Protein AF-A0A239BH00-F1 (afdb_monomer_lite)

Radius of gyration: 15.86 Å; chains: 1; bounding box: 48×44×29 Å

Foldseek 3Di:
DDAAEFDLFQDPPDHGLCRSCVVVVVVCVVVVWAWPPPVDPVQWDADPVRAIETATQDFAQLVVNVVHHDYDPQWDQDRRRKIARNVSRYIYGYDDPPPPPPPPPDDD

Structure (mmCIF, N/CA/C/O backbone):
data_AF-A0A239BH00-F1
#
_entry.id   AF-A0A239BH00-F1
#
loop_
_atom_site.group_PDB
_atom_site.id
_atom_site.type_symbol
_atom_site.label_atom_id
_atom_site.label_alt_id
_atom_site.label_comp_id
_atom_site.label_asym_id
_atom_site.label_entity_id
_atom_site.label_seq_id
_atom_site.pdbx_PDB_ins_code
_atom_site.Cartn_x
_atom_site.Cartn_y
_atom_site.Cartn_z
_atom_site.occupancy
_atom_site.B_iso_or_equiv
_atom_site.auth_seq_id
_atom_site.auth_comp_id
_atom_site.auth_asym_id
_atom_site.auth_atom_id
_atom_site.pdbx_PDB_model_num
ATOM 1 N N . MET A 1 1 ? -18.349 5.503 11.906 1.00 63.06 1 MET A N 1
ATOM 2 C CA . MET A 1 1 ? -17.280 6.207 11.166 1.00 63.06 1 MET A CA 1
ATOM 3 C C . MET A 1 1 ? -17.491 5.978 9.682 1.00 63.06 1 MET A C 1
ATOM 5 O O . MET A 1 1 ? -17.811 4.856 9.308 1.00 63.06 1 MET A O 1
ATOM 9 N N . TYR A 1 2 ? -17.374 7.025 8.866 1.00 83.06 2 TYR A N 1
ATOM 10 C CA . TYR A 1 2 ? -17.387 6.898 7.408 1.00 83.06 2 TYR A CA 1
ATOM 11 C C . TYR A 1 2 ? -15.975 6.536 6.945 1.00 83.06 2 TYR A C 1
ATOM 13 O O . TYR A 1 2 ? -15.029 7.223 7.320 1.00 83.06 2 TYR A O 1
ATOM 21 N N . LYS A 1 3 ? -15.843 5.451 6.178 1.00 91.06 3 LYS A N 1
ATOM 22 C CA . LYS A 1 3 ? -14.569 5.031 5.581 1.00 91.06 3 LYS A CA 1
ATOM 23 C C . LYS A 1 3 ? -14.415 5.634 4.192 1.00 91.06 3 LYS A C 1
ATOM 25 O O . LYS A 1 3 ? -15.406 5.756 3.467 1.00 91.06 3 LYS A O 1
ATOM 30 N N . ILE A 1 4 ? -13.183 5.952 3.813 1.00 91.25 4 ILE A N 1
ATOM 31 C CA . ILE A 1 4 ? -12.859 6.373 2.449 1.00 91.25 4 ILE A CA 1
ATOM 32 C C . ILE A 1 4 ? -12.953 5.144 1.544 1.00 91.25 4 ILE A C 1
ATOM 34 O O . ILE A 1 4 ? -12.283 4.142 1.781 1.00 91.25 4 ILE A O 1
ATOM 38 N N . GLN A 1 5 ? -13.809 5.205 0.527 1.00 92.81 5 GLN A N 1
ATOM 39 C CA . GLN A 1 5 ? -13.963 4.121 -0.442 1.00 92.81 5 GLN A CA 1
ATOM 40 C C . GLN A 1 5 ? -12.791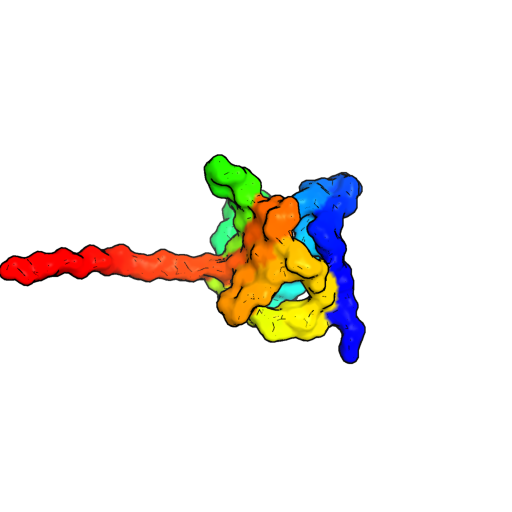 4.142 -1.421 1.00 92.81 5 GLN A C 1
ATOM 42 O O . GLN A 1 5 ? -12.560 5.158 -2.078 1.00 92.81 5 GLN A O 1
ATOM 47 N N . LEU A 1 6 ? -12.070 3.027 -1.529 1.00 92.06 6 LEU A N 1
ATOM 48 C CA . LEU A 1 6 ? -11.049 2.847 -2.556 1.00 92.06 6 LEU A CA 1
ATOM 49 C C . LEU A 1 6 ? -11.675 2.242 -3.809 1.00 92.06 6 LEU A C 1
ATOM 51 O O . LEU A 1 6 ? -12.455 1.291 -3.745 1.00 92.06 6 LEU A O 1
ATOM 55 N N . ALA A 1 7 ? -11.313 2.792 -4.964 1.00 89.44 7 ALA A N 1
ATOM 56 C CA . ALA A 1 7 ? -11.647 2.180 -6.239 1.00 89.44 7 ALA A CA 1
ATOM 57 C C . ALA A 1 7 ? -10.811 0.908 -6.446 1.00 89.44 7 ALA A C 1
ATOM 59 O O . ALA A 1 7 ? -9.695 0.803 -5.945 1.00 89.44 7 ALA A O 1
ATOM 60 N N . ALA A 1 8 ? -11.337 -0.046 -7.214 1.00 86.19 8 ALA A N 1
ATOM 61 C CA . ALA A 1 8 ? -10.589 -1.248 -7.585 1.00 86.19 8 ALA A CA 1
ATOM 62 C C . ALA A 1 8 ? -9.489 -0.972 -8.621 1.00 86.19 8 ALA A C 1
ATOM 64 O O . ALA A 1 8 ? -8.579 -1.779 -8.756 1.00 86.19 8 ALA A O 1
ATOM 65 N N . GLN A 1 9 ? -9.589 0.130 -9.372 1.00 86.38 9 GLN A N 1
ATOM 66 C CA . GLN A 1 9 ? -8.621 0.544 -10.387 1.00 86.38 9 GLN A CA 1
ATOM 67 C C . GLN A 1 9 ? -8.586 2.066 -10.507 1.00 86.38 9 GLN A C 1
ATOM 69 O O . GLN A 1 9 ? -9.535 2.765 -10.139 1.00 86.38 9 GLN A O 1
ATOM 74 N N . GLY A 1 10 ? -7.484 2.560 -11.054 1.00 77.31 10 GLY A N 1
ATOM 75 C CA . GLY A 1 10 ? -7.262 3.956 -11.364 1.00 77.31 10 GLY A CA 1
ATOM 76 C C . GLY A 1 10 ? -8.154 4.523 -12.465 1.00 77.31 10 GLY A C 1
ATOM 77 O O . GLY A 1 10 ? -8.610 3.812 -13.361 1.00 77.31 10 GLY A O 1
ATOM 78 N N . ALA A 1 11 ? -8.357 5.840 -12.428 1.00 72.19 11 ALA A N 1
ATOM 79 C CA . ALA A 1 11 ? -9.014 6.572 -13.505 1.00 72.19 11 ALA A CA 1
ATOM 80 C C . ALA A 1 11 ? -8.037 6.854 -14.671 1.00 72.19 11 ALA A C 1
ATOM 82 O O . ALA A 1 11 ? -6.826 6.957 -14.451 1.00 72.19 11 ALA A O 1
ATOM 83 N N . PRO A 1 12 ? -8.535 7.031 -15.910 1.00 61.75 12 PRO A N 1
ATOM 84 C CA . PRO A 1 12 ? -7.707 7.440 -17.044 1.00 61.75 12 PRO A CA 1
ATOM 85 C C . PRO A 1 12 ? -6.978 8.767 -16.765 1.00 61.75 12 PRO A C 1
ATOM 87 O O . PRO A 1 12 ? -7.599 9.716 -16.290 1.00 61.75 12 PRO A O 1
ATOM 90 N N . GLY A 1 13 ? -5.683 8.851 -17.091 1.00 62.75 13 GLY A N 1
ATOM 91 C CA . GLY A 1 13 ? -4.860 10.065 -16.920 1.00 62.75 13 GLY A CA 1
ATOM 92 C C . GLY A 1 13 ? -3.721 9.941 -15.899 1.00 62.75 13 GLY A C 1
ATOM 93 O O . GLY A 1 13 ? -2.816 10.769 -15.896 1.00 62.75 13 GLY A O 1
ATOM 94 N N . HIS A 1 14 ? -3.719 8.875 -15.099 1.00 66.12 14 HIS A N 1
ATOM 95 C CA . HIS A 1 14 ? -2.589 8.412 -14.287 1.00 66.12 14 HIS A CA 1
ATOM 96 C C . HIS A 1 14 ? -2.310 6.937 -14.605 1.00 66.12 14 HIS A C 1
ATOM 98 O O . HIS A 1 14 ? -3.069 6.337 -15.369 1.00 66.12 14 HIS A O 1
ATOM 104 N N . ASP A 1 15 ? -1.257 6.334 -14.034 1.00 80.50 15 ASP A N 1
ATOM 105 C CA . ASP A 1 15 ? -1.088 4.880 -14.142 1.00 80.50 15 ASP A CA 1
ATOM 106 C C . ASP A 1 15 ? -2.339 4.195 -13.546 1.00 80.50 15 ASP A C 1
ATOM 108 O O . ASP A 1 15 ? -2.632 4.356 -12.348 1.00 80.50 15 ASP A O 1
ATOM 112 N N . PRO A 1 16 ? -3.129 3.479 -14.368 1.00 81.94 16 PRO A N 1
ATOM 113 C CA . PRO A 1 16 ? -4.390 2.896 -13.932 1.00 81.94 16 PRO A CA 1
ATOM 114 C C . PRO A 1 16 ? -4.184 1.767 -12.917 1.00 81.94 16 PRO A C 1
ATOM 116 O O . PRO A 1 16 ? -5.128 1.414 -12.214 1.00 81.94 16 PRO A O 1
ATOM 119 N N . ARG A 1 17 ? -2.968 1.214 -12.812 1.00 85.69 17 ARG A N 1
ATOM 120 C CA . ARG A 1 17 ? -2.643 0.143 -11.869 1.00 85.69 17 ARG A CA 1
ATOM 121 C C . ARG A 1 17 ? -2.383 0.649 -10.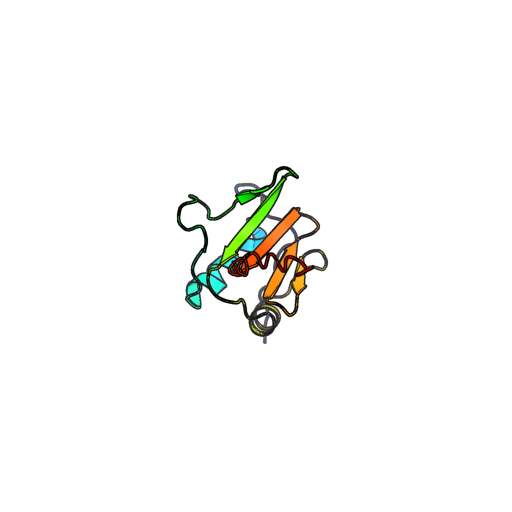456 1.00 85.69 17 ARG A C 1
ATOM 123 O O . ARG A 1 17 ? -2.533 -0.127 -9.525 1.00 85.69 17 ARG A O 1
ATOM 130 N N . THR A 1 18 ? -1.968 1.905 -10.280 1.00 89.62 18 THR A N 1
ATOM 131 C CA . THR A 1 18 ? -1.498 2.409 -8.973 1.00 89.62 18 THR A CA 1
ATOM 132 C C . THR A 1 18 ? -2.253 3.632 -8.467 1.00 89.62 18 THR A C 1
ATOM 134 O O . THR A 1 18 ? -2.229 3.919 -7.270 1.00 89.62 18 THR A O 1
ATOM 137 N N . SER A 1 19 ? -2.944 4.374 -9.335 1.00 89.62 19 SER A N 1
ATOM 138 C CA . SER A 1 19 ? -3.565 5.647 -8.941 1.00 89.62 19 SER A CA 1
ATOM 139 C C . SER A 1 19 ? -4.684 5.512 -7.907 1.00 89.62 19 SER A C 1
ATOM 141 O O . SER A 1 19 ? -4.819 6.396 -7.063 1.00 89.62 19 SER A O 1
ATOM 143 N N . HIS A 1 20 ? -5.428 4.403 -7.878 1.00 92.00 20 HIS A N 1
ATOM 144 C CA . HIS A 1 20 ? -6.426 4.156 -6.829 1.00 92.00 20 HIS A CA 1
ATOM 145 C C . HIS A 1 20 ? -5.811 3.840 -5.462 1.00 92.00 20 HIS A C 1
ATOM 147 O O . HIS A 1 20 ? -6.497 3.998 -4.459 1.00 92.00 20 HIS A O 1
ATOM 153 N N . LEU A 1 21 ? -4.533 3.450 -5.397 1.00 93.50 21 LEU A N 1
ATOM 154 C CA . LEU A 1 21 ? -3.795 3.227 -4.147 1.00 93.50 21 LEU A CA 1
ATOM 155 C C . LEU A 1 21 ? -3.131 4.504 -3.611 1.00 93.50 21 LEU A C 1
ATOM 157 O O . LEU A 1 21 ? -2.677 4.528 -2.466 1.00 93.50 21 LEU A O 1
ATOM 161 N N . ARG A 1 22 ? -3.102 5.587 -4.400 1.00 91.44 22 ARG A N 1
ATOM 162 C CA . ARG A 1 22 ? -2.496 6.865 -4.003 1.00 91.44 22 ARG A CA 1
ATOM 163 C C . ARG A 1 22 ? -3.033 7.409 -2.667 1.00 91.44 22 ARG A C 1
ATOM 165 O O . ARG A 1 22 ? -2.195 7.790 -1.854 1.00 91.44 22 ARG A O 1
ATOM 172 N N . PRO A 1 23 ? -4.350 7.366 -2.365 1.00 94.06 23 PRO A N 1
ATOM 173 C CA . PRO A 1 23 ? -4.863 7.836 -1.076 1.00 94.06 23 PRO A CA 1
ATOM 174 C C . PRO A 1 23 ? -4.284 7.078 0.125 1.00 94.06 23 PRO A C 1
ATOM 176 O O . PRO A 1 23 ? -4.068 7.668 1.180 1.00 94.06 23 PRO A O 1
ATOM 179 N N . VAL A 1 24 ? -4.003 5.779 -0.027 1.00 94.62 24 VAL A N 1
ATOM 180 C CA . VAL A 1 24 ? -3.387 4.964 1.032 1.00 94.62 24 VAL A CA 1
ATOM 181 C C . VAL A 1 24 ? -1.935 5.376 1.248 1.00 94.62 24 VAL A C 1
ATOM 183 O O . VAL A 1 24 ? -1.507 5.557 2.386 1.00 94.62 24 VAL A O 1
ATOM 186 N N . ILE A 1 25 ? -1.187 5.567 0.159 1.00 93.12 25 ILE A N 1
ATOM 187 C CA . ILE A 1 25 ? 0.211 6.006 0.215 1.00 93.12 25 ILE A CA 1
ATOM 188 C C . ILE A 1 25 ? 0.303 7.384 0.875 1.00 93.12 25 ILE A C 1
ATOM 190 O O . ILE A 1 25 ? 1.075 7.566 1.811 1.00 93.12 25 ILE A O 1
ATOM 194 N N . GLU A 1 26 ? -0.517 8.339 0.438 1.00 93.62 26 GLU A N 1
ATOM 195 C CA . GLU A 1 26 ? -0.569 9.688 1.007 1.00 93.62 26 GLU A CA 1
ATOM 196 C C . GLU A 1 26 ? -0.947 9.674 2.489 1.00 93.62 26 GLU A C 1
ATOM 198 O O . GLU A 1 26 ? -0.319 10.368 3.288 1.00 93.62 26 GLU A O 1
ATOM 203 N N . TYR A 1 27 ? -1.918 8.844 2.880 1.00 95.25 27 TYR A N 1
ATOM 204 C CA . TYR A 1 27 ? -2.283 8.668 4.282 1.00 95.25 27 TYR A CA 1
ATOM 205 C C . TYR A 1 27 ? -1.092 8.207 5.127 1.00 95.25 27 TYR A C 1
ATOM 207 O O . TYR A 1 27 ? -0.794 8.818 6.153 1.00 95.25 27 TYR A O 1
ATOM 215 N N . LEU A 1 28 ? -0.371 7.177 4.679 1.00 94.19 28 LEU A N 1
ATOM 216 C CA . LEU A 1 28 ? 0.793 6.651 5.393 1.00 94.19 28 LEU A CA 1
ATOM 217 C C . LEU A 1 28 ? 1.931 7.677 5.473 1.00 94.19 28 LEU A C 1
ATOM 219 O O . LEU A 1 28 ? 2.544 7.810 6.536 1.00 94.19 28 LEU A O 1
ATOM 223 N N . LEU A 1 29 ? 2.167 8.447 4.405 1.00 92.88 29 LEU A N 1
ATOM 224 C CA . LEU A 1 29 ? 3.133 9.551 4.397 1.00 92.88 29 LEU A CA 1
ATOM 225 C C . LEU A 1 29 ? 2.768 10.635 5.422 1.00 92.88 29 LEU A C 1
ATOM 227 O O . LEU A 1 29 ? 3.631 11.102 6.162 1.00 92.88 29 LEU A O 1
ATOM 231 N N . VAL A 1 30 ? 1.486 11.005 5.519 1.00 94.56 30 VAL A N 1
ATOM 232 C CA . VAL A 1 30 ? 0.993 11.976 6.515 1.00 94.56 30 VAL A CA 1
ATOM 233 C C . VAL A 1 30 ? 1.132 11.447 7.946 1.00 94.56 30 VAL A C 1
ATOM 235 O O . VAL A 1 30 ? 1.409 12.228 8.854 1.00 94.56 30 VAL A O 1
ATOM 238 N N . GLN A 1 31 ? 1.002 10.133 8.161 1.00 92.31 31 GLN A N 1
ATOM 239 C CA . GLN A 1 31 ? 1.288 9.492 9.455 1.00 92.31 31 GLN A CA 1
ATOM 240 C C . GLN A 1 31 ? 2.793 9.444 9.793 1.00 92.31 31 GLN A C 1
ATOM 242 O O . GLN A 1 31 ? 3.160 9.030 10.890 1.00 92.31 31 GLN A O 1
ATOM 247 N N . GLY A 1 32 ? 3.667 9.882 8.883 1.00 91.31 32 GLY A N 1
ATOM 248 C CA . GLY A 1 32 ? 5.113 9.942 9.090 1.00 91.31 32 GLY A CA 1
ATOM 249 C C . GLY A 1 32 ? 5.885 8.723 8.586 1.00 91.31 32 GLY A C 1
ATOM 250 O O . GLY A 1 32 ? 7.101 8.680 8.786 1.00 91.31 32 GLY A O 1
ATOM 251 N N . ASN A 1 33 ? 5.221 7.772 7.916 1.00 91.50 33 ASN A N 1
ATOM 252 C CA . ASN A 1 33 ? 5.917 6.695 7.212 1.00 91.50 33 ASN A CA 1
ATOM 253 C C . ASN A 1 33 ? 6.717 7.280 6.045 1.00 91.50 33 ASN A C 1
ATOM 255 O O . ASN A 1 33 ? 6.3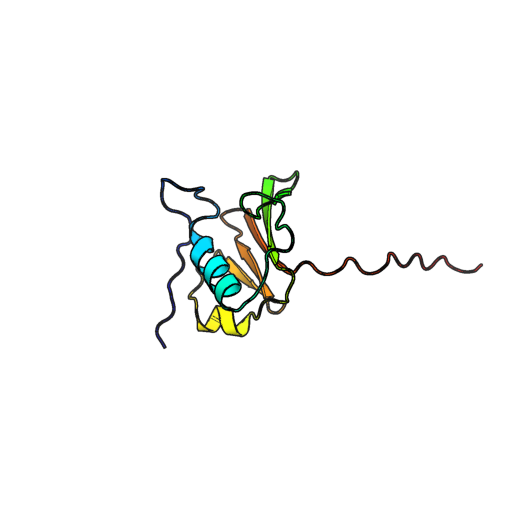16 8.263 5.418 1.00 91.50 33 ASN A O 1
ATOM 259 N N . ARG A 1 34 ? 7.846 6.659 5.725 1.00 90.81 34 ARG A N 1
ATOM 260 C CA . ARG A 1 34 ? 8.783 7.117 4.701 1.00 90.81 34 ARG A CA 1
ATOM 261 C C . ARG A 1 34 ? 8.920 6.067 3.611 1.00 90.81 34 ARG A C 1
ATOM 263 O O . ARG A 1 34 ? 9.013 4.886 3.937 1.00 90.81 34 ARG A O 1
ATOM 270 N N . PRO A 1 35 ? 9.003 6.456 2.330 1.00 90.62 35 PRO A N 1
ATOM 271 C CA . PRO A 1 35 ? 9.331 5.508 1.274 1.00 90.62 35 PRO A CA 1
ATOM 272 C C . PRO A 1 35 ? 10.704 4.885 1.555 1.00 90.62 35 PRO A C 1
ATOM 274 O O . PRO A 1 35 ? 11.676 5.610 1.772 1.00 90.62 35 PRO A O 1
ATOM 277 N N . ALA A 1 36 ? 10.798 3.557 1.535 1.00 87.38 36 ALA A N 1
ATOM 278 C CA . ALA A 1 36 ? 12.073 2.853 1.663 1.00 87.38 36 ALA A CA 1
ATOM 279 C C . ALA A 1 36 ? 12.982 3.146 0.460 1.00 87.38 36 ALA A C 1
ATOM 281 O O . ALA A 1 36 ? 14.188 3.324 0.604 1.00 87.38 36 ALA A O 1
ATOM 282 N N . GLN A 1 37 ? 12.383 3.275 -0.727 1.00 80.12 37 GLN A N 1
ATOM 283 C CA . GLN A 1 37 ? 13.076 3.524 -1.992 1.00 80.12 37 GLN A CA 1
ATOM 284 C C . GLN A 1 37 ? 12.930 4.982 -2.435 1.00 80.12 37 GLN A C 1
ATOM 286 O O . GLN A 1 37 ? 12.501 5.272 -3.548 1.00 80.12 37 GLN A O 1
ATOM 291 N N . TRP A 1 38 ? 13.297 5.920 -1.561 1.00 69.50 38 TRP A N 1
ATOM 292 C CA . TRP A 1 38 ? 13.205 7.366 -1.818 1.00 69.50 38 TRP A CA 1
ATOM 293 C C . TRP A 1 38 ? 14.003 7.851 -3.047 1.00 69.50 38 TRP A C 1
ATOM 295 O O . TRP A 1 38 ? 13.829 8.989 -3.473 1.00 69.50 38 TRP A O 1
ATOM 305 N N . TRP A 1 39 ? 14.883 7.012 -3.609 1.00 65.81 39 TRP A N 1
ATOM 306 C CA . TRP A 1 39 ? 15.653 7.290 -4.827 1.00 65.81 39 TRP A CA 1
ATOM 307 C C . TRP A 1 39 ? 14.915 6.948 -6.135 1.00 65.81 39 TRP A C 1
ATOM 309 O O . TRP A 1 39 ? 15.413 7.296 -7.204 1.00 65.81 39 TRP A O 1
ATOM 319 N N . HIS A 1 40 ? 13.760 6.273 -6.081 1.00 70.62 40 HIS A N 1
ATOM 320 C CA . HIS A 1 40 ? 12.867 6.108 -7.233 1.00 70.62 40 HIS A CA 1
ATOM 321 C C . HIS A 1 40 ? 11.915 7.306 -7.331 1.00 70.62 40 HIS A C 1
ATOM 323 O O . HIS A 1 40 ? 11.297 7.678 -6.337 1.00 70.62 40 HIS A O 1
ATOM 329 N N . GLU A 1 41 ? 11.779 7.890 -8.528 1.00 69.00 41 GLU A N 1
ATOM 330 C CA . GLU A 1 41 ? 11.024 9.137 -8.768 1.00 69.00 41 GLU A CA 1
ATOM 331 C C . GLU A 1 41 ? 9.563 9.063 -8.294 1.00 69.00 41 GLU A C 1
ATOM 333 O O . GLU A 1 41 ? 9.017 10.044 -7.793 1.00 69.00 41 GLU A O 1
ATOM 338 N N . ASP A 1 42 ? 8.944 7.888 -8.388 1.00 75.56 42 ASP A N 1
ATOM 339 C CA . ASP A 1 42 ? 7.565 7.630 -7.975 1.00 75.56 42 ASP A CA 1
ATOM 340 C C . ASP A 1 42 ? 7.440 6.645 -6.797 1.00 75.56 42 ASP A C 1
ATOM 342 O O . ASP A 1 42 ? 6.322 6.346 -6.366 1.00 75.56 42 ASP A O 1
ATOM 346 N N . GLY A 1 43 ? 8.574 6.167 -6.267 1.00 81.38 43 GLY A N 1
ATOM 347 C CA . GLY A 1 43 ? 8.666 5.169 -5.197 1.00 81.38 43 GLY A CA 1
ATOM 348 C C . GLY A 1 43 ? 8.271 3.742 -5.600 1.00 81.38 43 GLY A C 1
ATOM 349 O O . GLY A 1 43 ? 8.261 2.862 -4.737 1.00 81.38 43 GLY A O 1
ATOM 350 N N . TRP A 1 44 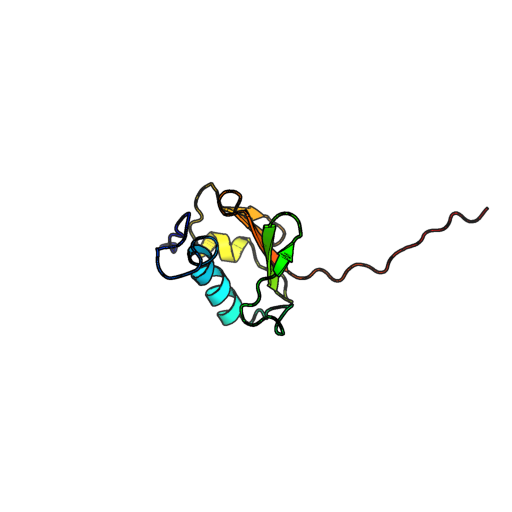? 7.956 3.500 -6.878 1.00 88.50 44 TRP A N 1
ATOM 351 C CA . TRP A 1 44 ? 7.571 2.186 -7.387 1.00 88.50 44 TRP A CA 1
ATOM 352 C C . TRP A 1 44 ? 8.758 1.437 -7.990 1.00 88.50 44 TRP A C 1
ATOM 354 O O . TRP A 1 44 ? 9.599 1.987 -8.706 1.00 88.50 44 TRP A O 1
ATOM 364 N N . ARG A 1 45 ? 8.768 0.123 -7.777 1.00 89.00 45 ARG A N 1
ATOM 365 C CA . ARG A 1 45 ? 9.664 -0.818 -8.451 1.00 89.00 45 ARG A CA 1
ATOM 366 C C . ARG A 1 45 ? 8.844 -1.876 -9.175 1.00 89.00 45 ARG A C 1
ATOM 368 O O . ARG A 1 45 ? 7.937 -2.446 -8.586 1.00 89.00 45 ARG A O 1
ATOM 375 N N . SER A 1 46 ? 9.215 -2.198 -10.411 1.00 89.00 46 SER A N 1
ATOM 376 C CA . SER A 1 46 ? 8.715 -3.399 -11.092 1.00 89.00 46 SER A CA 1
ATOM 377 C C . SER A 1 46 ? 9.645 -4.580 -10.834 1.00 89.00 46 SER A C 1
ATOM 379 O O . SE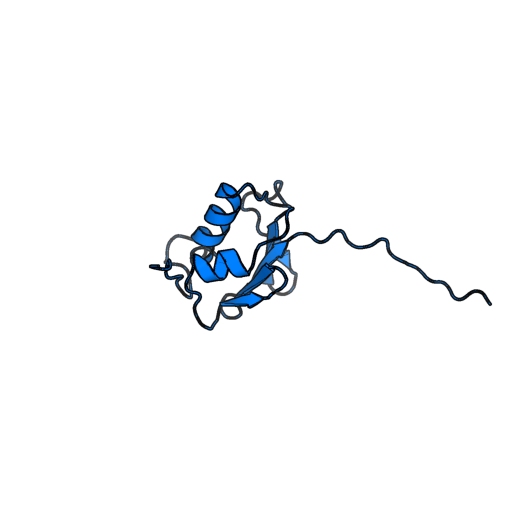R A 1 46 ? 10.870 -4.437 -10.914 1.00 89.00 46 SER A O 1
ATOM 381 N N . ASP A 1 47 ? 9.086 -5.759 -10.582 1.00 87.12 47 ASP A N 1
ATOM 382 C CA . ASP A 1 47 ? 9.831 -7.014 -10.673 1.00 87.12 47 ASP A CA 1
ATOM 383 C C . ASP A 1 47 ? 9.885 -7.541 -12.128 1.00 87.12 47 ASP A C 1
ATOM 385 O O . ASP A 1 47 ? 9.203 -7.004 -13.011 1.00 87.12 47 ASP A O 1
ATOM 389 N N . PRO A 1 48 ? 10.694 -8.582 -12.418 1.00 89.06 48 PRO A N 1
ATOM 390 C CA . PRO A 1 48 ? 10.729 -9.214 -13.741 1.00 89.06 48 PRO A CA 1
ATOM 391 C C . PRO A 1 48 ? 9.403 -9.860 -14.174 1.00 89.06 48 PRO A C 1
ATOM 393 O O . PRO A 1 48 ? 9.213 -10.122 -15.360 1.00 89.06 48 PRO A O 1
ATOM 396 N N . GLY A 1 49 ? 8.494 -10.134 -13.236 1.00 89.69 49 GLY A N 1
ATOM 397 C CA . GLY A 1 49 ? 7.144 -10.609 -13.522 1.00 89.69 49 GLY A CA 1
ATOM 398 C C . GLY A 1 49 ? 6.193 -9.489 -13.953 1.00 89.69 49 GLY A C 1
ATOM 399 O O . GLY A 1 49 ? 5.111 -9.781 -14.469 1.00 89.69 49 GLY A O 1
ATOM 400 N N . GLY A 1 50 ? 6.563 -8.222 -13.767 1.00 87.81 50 GLY A N 1
ATOM 401 C CA . GLY A 1 50 ? 5.722 -7.053 -14.013 1.00 87.81 50 GLY A CA 1
ATOM 402 C C . GLY A 1 50 ? 4.789 -6.697 -12.849 1.00 87.81 50 GLY A C 1
ATOM 403 O O . GLY A 1 50 ? 3.840 -5.937 -13.063 1.00 87.81 50 GLY A O 1
ATOM 404 N N . GLU A 1 51 ? 5.000 -7.260 -11.656 1.00 91.88 51 GLU A N 1
ATOM 405 C CA . GLU A 1 51 ? 4.353 -6.829 -10.409 1.00 91.88 51 GLU A CA 1
ATOM 406 C C . GLU A 1 51 ? 5.010 -5.527 -9.928 1.00 91.88 51 GLU A C 1
ATOM 408 O O . GLU A 1 51 ? 6.214 -5.326 -10.106 1.00 91.88 51 GLU A O 1
ATOM 413 N N . LEU A 1 52 ? 4.197 -4.596 -9.425 1.00 92.50 52 LEU A N 1
ATOM 414 C CA . LEU A 1 52 ? 4.662 -3.298 -8.937 1.00 92.50 52 LEU A CA 1
ATOM 415 C C . LEU A 1 52 ? 4.688 -3.296 -7.412 1.00 92.50 52 LEU A C 1
ATOM 417 O O . LEU A 1 52 ? 3.718 -3.689 -6.774 1.00 92.50 52 LEU A O 1
ATOM 421 N N . HIS A 1 53 ? 5.771 -2.785 -6.847 1.00 92.56 53 HIS A N 1
ATOM 422 C CA . HIS A 1 53 ? 6.035 -2.796 -5.416 1.00 92.56 53 HIS A CA 1
ATOM 423 C C . HIS A 1 53 ? 6.265 -1.375 -4.918 1.00 92.56 53 HIS A C 1
ATOM 425 O O . HIS A 1 53 ? 7.084 -0.651 -5.494 1.00 92.56 53 HIS A O 1
ATOM 431 N N . TYR A 1 54 ? 5.598 -1.003 -3.828 1.00 93.50 54 TYR A N 1
ATOM 432 C CA . TYR A 1 54 ? 5.902 0.203 -3.062 1.00 93.50 54 TYR A CA 1
ATOM 433 C C . TYR A 1 54 ? 6.269 -0.187 -1.636 1.00 93.50 54 TYR A C 1
ATOM 435 O O . TYR A 1 54 ? 5.484 -0.814 -0.928 1.00 93.50 54 TYR A O 1
ATOM 443 N N . ALA A 1 55 ? 7.460 0.199 -1.196 1.00 93.06 55 ALA A N 1
ATOM 444 C CA . ALA A 1 55 ? 7.945 -0.145 0.133 1.00 93.06 55 ALA A CA 1
ATOM 445 C C . ALA A 1 55 ? 8.032 1.095 1.029 1.00 93.06 55 ALA A C 1
ATOM 447 O O . ALA A 1 55 ? 8.567 2.128 0.621 1.00 93.06 55 ALA A O 1
ATOM 448 N N . PHE A 1 56 ? 7.549 0.978 2.263 1.00 93.00 56 PHE A N 1
ATOM 449 C CA . PHE A 1 56 ? 7.784 1.924 3.355 1.00 93.00 56 PHE A CA 1
ATOM 450 C C . PHE A 1 56 ? 8.932 1.450 4.249 1.00 93.00 56 PHE A C 1
ATOM 452 O O . PHE A 1 56 ? 9.200 0.260 4.331 1.00 93.00 56 PHE A O 1
ATOM 459 N N . THR A 1 57 ? 9.631 2.359 4.920 1.00 90.62 57 THR A N 1
ATOM 460 C CA . THR A 1 57 ? 10.679 1.984 5.886 1.00 90.62 57 THR A CA 1
ATOM 461 C C . THR A 1 57 ? 10.054 1.439 7.170 1.00 90.62 57 THR A C 1
ATOM 463 O O . THR A 1 57 ? 10.542 0.481 7.764 1.00 90.62 57 THR A O 1
ATOM 466 N N . GLU A 1 58 ? 8.967 2.064 7.612 1.00 91.00 58 GLU A N 1
ATOM 467 C CA . GLU A 1 58 ? 8.287 1.759 8.862 1.00 91.00 58 GLU A CA 1
ATOM 468 C C . GLU A 1 58 ? 7.185 0.698 8.679 1.00 91.00 58 GLU A C 1
ATOM 470 O O . GLU A 1 58 ? 6.595 0.592 7.599 1.00 91.00 58 GLU A O 1
ATOM 475 N N . PRO A 1 59 ? 6.874 -0.091 9.727 1.00 92.00 59 PRO A N 1
ATOM 476 C CA . PRO A 1 59 ? 5.752 -1.020 9.705 1.00 92.00 59 PRO A CA 1
ATOM 477 C C . PRO A 1 59 ? 4.418 -0.312 9.462 1.00 92.00 59 PRO A C 1
ATOM 479 O O . PRO A 1 59 ? 4.131 0.731 10.047 1.00 92.00 59 PRO A O 1
ATOM 482 N N . ILE A 1 60 ? 3.571 -0.940 8.653 1.00 94.00 60 ILE A N 1
ATOM 483 C CA . ILE A 1 60 ? 2.237 -0.444 8.323 1.00 94.00 60 ILE A CA 1
ATOM 484 C C . ILE A 1 60 ? 1.225 -1.034 9.311 1.00 94.00 60 ILE A C 1
ATOM 486 O O . ILE A 1 60 ? 1.148 -2.252 9.472 1.00 94.00 60 ILE A O 1
ATOM 490 N N . ASP A 1 61 ? 0.413 -0.188 9.944 1.00 94.38 61 ASP A N 1
ATOM 491 C CA . ASP A 1 61 ? -0.672 -0.642 10.817 1.00 94.38 61 ASP A CA 1
ATOM 492 C C . ASP A 1 61 ? -1.902 -1.058 9.988 1.00 94.38 61 ASP A C 1
ATOM 494 O O . ASP A 1 61 ? -2.682 -0.235 9.495 1.00 94.38 61 ASP A O 1
ATOM 498 N N . ALA A 1 62 ? -2.087 -2.371 9.845 1.00 94.88 62 ALA A N 1
ATOM 499 C CA . ALA A 1 62 ? -3.210 -2.956 9.121 1.00 94.88 62 ALA A CA 1
ATOM 500 C C . ALA A 1 62 ? -4.576 -2.604 9.734 1.00 94.88 62 ALA A C 1
ATOM 502 O O . ALA A 1 62 ? -5.556 -2.436 9.002 1.00 94.88 62 ALA A O 1
ATOM 503 N N . ALA A 1 63 ? -4.668 -2.511 11.064 1.00 94.69 63 ALA A N 1
ATOM 504 C CA . ALA A 1 63 ? -5.917 -2.180 11.738 1.00 94.69 63 ALA A CA 1
ATOM 505 C C . ALA A 1 63 ? -6.298 -0.728 11.444 1.00 94.69 63 ALA A C 1
ATOM 507 O O . ALA A 1 63 ? -7.426 -0.470 11.021 1.00 94.69 63 ALA A O 1
ATOM 508 N N . GLN A 1 64 ? -5.331 0.188 11.541 1.00 94.19 64 GLN A N 1
ATOM 509 C CA . GLN A 1 64 ? -5.525 1.597 11.208 1.00 94.19 64 GLN A CA 1
ATOM 510 C C . GLN A 1 64 ? -5.999 1.777 9.757 1.00 94.19 64 GLN A C 1
ATOM 512 O O . GLN A 1 64 ? -6.962 2.503 9.494 1.00 94.19 64 GLN A O 1
ATOM 517 N N . LEU A 1 65 ? -5.382 1.069 8.806 1.00 94.94 65 LEU A N 1
ATOM 518 C CA . LEU A 1 65 ? -5.804 1.112 7.405 1.00 94.94 65 LEU A CA 1
ATOM 519 C C . LEU A 1 65 ? -7.237 0.613 7.215 1.00 94.94 65 LEU A C 1
ATOM 521 O O . LEU A 1 65 ? -8.029 1.265 6.534 1.00 94.94 65 LEU A O 1
ATOM 525 N N . ARG A 1 66 ? -7.594 -0.520 7.829 1.00 95.31 66 ARG A N 1
ATOM 526 C CA . ARG A 1 66 ? -8.948 -1.087 7.747 1.00 95.31 66 ARG A CA 1
ATOM 527 C C . ARG A 1 66 ? -9.987 -0.209 8.439 1.00 95.31 66 ARG A C 1
ATOM 529 O O . ARG A 1 66 ? -11.158 -0.273 8.069 1.00 95.31 66 ARG A O 1
ATOM 536 N N . GLU A 1 67 ? -9.610 0.593 9.428 1.00 95.31 67 GLU A N 1
ATOM 537 C CA . GLU A 1 67 ? -10.498 1.578 10.051 1.00 95.31 67 GLU A CA 1
ATOM 538 C C . GLU A 1 67 ? -10.731 2.799 9.158 1.00 95.31 67 GLU A C 1
ATOM 540 O O . GLU A 1 67 ? -11.857 3.299 9.102 1.00 95.31 67 GLU A O 1
ATOM 545 N N . HIS A 1 68 ? -9.701 3.252 8.437 1.00 95.12 68 HIS A N 1
ATOM 546 C CA . HIS A 1 68 ? -9.753 4.473 7.632 1.00 95.12 68 HIS A CA 1
ATOM 547 C C . HIS A 1 68 ? -10.318 4.255 6.217 1.00 95.12 68 HIS A C 1
ATOM 549 O O . HIS A 1 68 ? -11.061 5.096 5.700 1.00 95.12 68 HIS A O 1
ATOM 555 N N . PHE A 1 69 ? -10.023 3.104 5.608 1.00 96.19 69 PHE A N 1
ATOM 556 C CA . PHE A 1 69 ? -10.369 2.785 4.225 1.00 96.19 69 PHE A CA 1
ATOM 557 C C . PHE A 1 69 ? -11.322 1.593 4.115 1.00 96.19 69 PHE A C 1
ATOM 559 O O . PHE A 1 69 ? -11.259 0.621 4.870 1.00 96.19 69 PHE A O 1
ATOM 566 N N . ALA A 1 70 ? -12.212 1.664 3.132 1.00 95.50 70 ALA A N 1
ATOM 567 C CA . ALA A 1 70 ? -12.978 0.531 2.644 1.00 95.50 70 ALA A CA 1
ATOM 568 C C . ALA A 1 70 ? -12.297 0.006 1.377 1.00 95.50 70 ALA A C 1
ATOM 570 O O . ALA A 1 70 ? -12.296 0.676 0.342 1.00 95.50 70 ALA A O 1
ATOM 571 N N . PHE A 1 71 ? -11.688 -1.172 1.495 1.00 94.38 71 PHE A N 1
ATOM 572 C CA . PHE A 1 71 ? -10.978 -1.833 0.406 1.00 94.38 71 PHE A CA 1
ATOM 573 C C . PHE A 1 71 ? -11.948 -2.674 -0.438 1.00 94.38 71 PHE A C 1
ATOM 575 O O . PHE A 1 71 ? -12.811 -3.343 0.136 1.00 94.38 71 PHE A O 1
ATOM 582 N N . PRO A 1 72 ? -11.821 -2.661 -1.775 1.00 93.88 72 PRO A N 1
ATOM 583 C CA . PRO A 1 72 ? -12.516 -3.603 -2.645 1.00 93.88 72 PRO A CA 1
ATOM 584 C C . PRO A 1 72 ? -11.949 -5.018 -2.474 1.00 93.88 72 PRO A C 1
ATOM 586 O O . PRO A 1 72 ? -10.793 -5.181 -2.091 1.00 93.88 72 PRO A O 1
ATOM 589 N N . ASP A 1 73 ? -12.726 -6.039 -2.842 1.00 93.62 73 ASP A N 1
ATOM 590 C CA . ASP A 1 73 ? -12.359 -7.456 -2.656 1.00 93.62 73 ASP A CA 1
ATOM 591 C C . ASP A 1 73 ? -11.034 -7.862 -3.330 1.00 93.62 73 ASP A C 1
ATOM 593 O O . ASP A 1 73 ? -10.386 -8.822 -2.912 1.00 93.62 73 ASP A O 1
ATOM 597 N N . SER A 1 74 ? -10.612 -7.135 -4.371 1.00 94.44 74 SER A N 1
ATOM 598 C CA . SER A 1 74 ? -9.341 -7.368 -5.066 1.00 94.44 74 SER A CA 1
ATOM 599 C C . SER A 1 74 ? -8.111 -6.919 -4.275 1.00 94.44 74 SER A C 1
ATOM 601 O O . SER A 1 74 ? -7.005 -7.367 -4.598 1.00 94.44 74 SER A O 1
ATOM 603 N N . ILE A 1 75 ? -8.300 -6.049 -3.273 1.00 96.19 75 ILE A N 1
ATOM 604 C CA . ILE A 1 75 ? -7.247 -5.458 -2.449 1.00 96.19 75 ILE A CA 1
ATOM 605 C C . ILE A 1 75 ? -7.337 -6.024 -1.036 1.00 96.19 75 ILE A C 1
ATOM 607 O O . ILE A 1 75 ? -8.237 -5.710 -0.259 1.00 96.19 75 ILE A O 1
ATOM 611 N N . GLN A 1 76 ? -6.357 -6.844 -0.684 1.00 96.56 76 GLN A N 1
ATOM 612 C CA . GLN A 1 76 ? -6.261 -7.467 0.625 1.00 96.56 76 GLN A CA 1
ATOM 613 C C . GLN A 1 76 ? -5.245 -6.721 1.478 1.00 96.56 76 GLN A C 1
ATOM 615 O O . GLN A 1 76 ? -4.081 -6.616 1.105 1.00 96.56 76 GLN A O 1
ATOM 620 N N . VAL A 1 77 ? -5.674 -6.242 2.644 1.00 96.31 77 VAL A N 1
ATOM 621 C CA . VAL A 1 77 ? -4.757 -5.814 3.706 1.00 96.31 77 VAL A CA 1
ATOM 622 C C . VAL A 1 77 ? -4.502 -7.025 4.589 1.00 96.31 77 VAL A C 1
ATOM 624 O O . VAL A 1 77 ? -5.457 -7.582 5.133 1.00 96.31 77 VAL A O 1
ATOM 627 N N . GLN A 1 78 ? -3.252 -7.444 4.716 1.00 95.12 78 GLN A N 1
ATOM 628 C CA . GLN A 1 78 ? -2.817 -8.546 5.570 1.00 95.12 78 GLN A CA 1
ATOM 629 C C . GLN A 1 78 ? -2.498 -8.039 6.979 1.00 95.12 78 GLN A C 1
ATOM 631 O O . GLN A 1 78 ? -2.253 -6.853 7.189 1.00 95.12 78 GLN A O 1
ATOM 636 N N . ASP A 1 79 ? -2.494 -8.939 7.962 1.00 93.00 79 ASP A N 1
ATOM 637 C CA . ASP A 1 79 ? -2.258 -8.569 9.367 1.00 93.00 79 ASP A CA 1
ATOM 638 C C . ASP 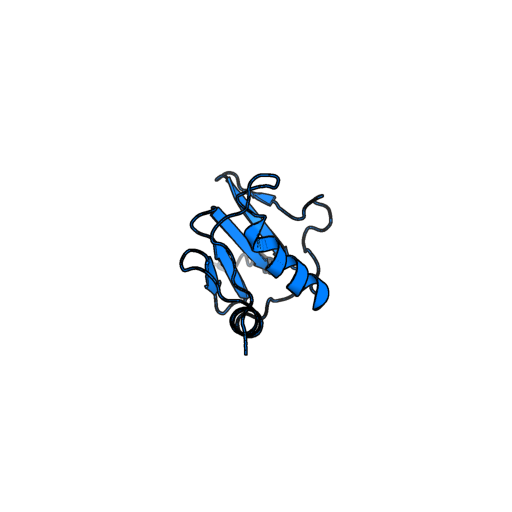A 1 79 ? -0.825 -8.099 9.642 1.00 93.00 79 ASP A C 1
ATOM 640 O O . ASP A 1 79 ? -0.576 -7.425 10.636 1.00 93.00 79 ASP A O 1
ATOM 644 N N . ASP A 1 80 ? 0.110 -8.405 8.743 1.00 90.31 80 ASP A N 1
ATOM 645 C CA . ASP A 1 80 ? 1.493 -7.938 8.811 1.00 90.31 80 ASP A CA 1
ATOM 646 C C . ASP A 1 80 ? 1.708 -6.534 8.211 1.00 90.31 80 ASP A C 1
ATOM 648 O O . ASP A 1 80 ? 2.851 -6.091 8.060 1.00 90.31 80 ASP A O 1
ATOM 652 N N . GLY A 1 81 ? 0.614 -5.854 7.850 1.00 91.81 81 GLY A N 1
ATOM 653 C CA . GLY A 1 81 ? 0.616 -4.513 7.272 1.00 91.81 81 GLY A CA 1
ATOM 654 C C . GLY A 1 81 ? 0.757 -4.480 5.754 1.00 91.81 81 GLY A C 1
ATOM 655 O O . GLY A 1 81 ? 0.609 -3.413 5.162 1.00 91.81 81 GLY A O 1
ATOM 656 N N . SER A 1 82 ? 1.030 -5.613 5.100 1.00 94.31 82 SER A N 1
ATOM 657 C CA . SER A 1 82 ? 1.137 -5.640 3.642 1.00 94.31 82 SER A CA 1
ATOM 658 C C . SER A 1 82 ? -0.229 -5.496 2.969 1.00 94.31 82 SER A C 1
ATOM 660 O O . SER A 1 82 ? -1.251 -5.985 3.450 1.00 94.31 82 SER A O 1
ATOM 662 N N . ILE A 1 83 ? -0.246 -4.821 1.827 1.00 96.31 83 ILE A N 1
ATOM 663 C CA . ILE A 1 83 ? -1.424 -4.613 0.992 1.00 96.31 83 ILE A CA 1
ATOM 664 C C . ILE A 1 83 ? -1.149 -5.283 -0.341 1.00 96.31 83 ILE A C 1
ATOM 666 O O . ILE A 1 83 ? -0.124 -5.010 -0.960 1.00 96.31 83 ILE A O 1
ATOM 670 N N . ARG A 1 84 ? -2.061 -6.138 -0.796 1.00 96.38 84 ARG A N 1
ATOM 671 C CA . ARG A 1 84 ? -1.945 -6.840 -2.071 1.00 96.38 84 ARG A CA 1
ATOM 672 C C . ARG A 1 84 ? -3.149 -6.566 -2.949 1.00 96.38 84 ARG A C 1
ATOM 674 O O . ARG A 1 84 ? -4.266 -6.928 -2.595 1.00 96.38 84 ARG A O 1
ATOM 681 N N . ASP A 1 85 ? -2.904 -5.984 -4.111 1.00 95.81 85 ASP A N 1
ATOM 682 C CA . ASP A 1 85 ? -3.884 -5.793 -5.167 1.00 95.81 85 ASP A CA 1
ATOM 683 C C . ASP A 1 85 ? -3.661 -6.826 -6.272 1.00 95.81 85 ASP A C 1
ATOM 685 O O . ASP A 1 85 ? -2.787 -6.705 -7.136 1.00 95.81 85 ASP A O 1
ATOM 689 N N . SER A 1 86 ? -4.487 -7.866 -6.231 1.00 92.62 86 SER A N 1
ATOM 690 C CA . SER A 1 86 ? -4.429 -8.967 -7.192 1.00 92.62 86 SER A CA 1
ATOM 691 C C . SER A 1 86 ? -4.857 -8.560 -8.604 1.00 92.62 86 SER A C 1
ATOM 693 O O . SER A 1 86 ? -4.330 -9.101 -9.577 1.00 92.62 86 SER A O 1
ATOM 695 N N . LEU A 1 87 ? -5.777 -7.597 -8.731 1.00 93.38 87 LEU A N 1
ATOM 696 C CA . LEU A 1 87 ? -6.320 -7.167 -10.019 1.00 93.38 87 LEU A CA 1
ATOM 697 C C . LEU A 1 87 ? -5.283 -6.363 -10.804 1.00 93.38 87 LEU A C 1
ATOM 699 O O . LEU A 1 87 ? -5.097 -6.589 -11.999 1.00 93.38 87 LEU A O 1
ATOM 703 N N . ASN A 1 88 ? -4.585 -5.451 -10.128 1.00 93.00 88 ASN A N 1
ATOM 704 C CA . ASN A 1 88 ? -3.608 -4.568 -10.765 1.00 93.00 88 ASN A CA 1
ATOM 705 C C . ASN A 1 88 ? -2.165 -5.068 -10.647 1.00 93.00 88 ASN A C 1
ATOM 707 O O . ASN A 1 88 ? -1.256 -4.441 -11.202 1.00 93.00 88 ASN A O 1
ATOM 711 N N . ARG A 1 89 ? -1.956 -6.212 -9.980 1.00 94.19 89 ARG A N 1
ATOM 712 C CA . ARG A 1 89 ? -0.641 -6.810 -9.709 1.00 94.19 89 ARG A CA 1
ATOM 713 C C . ARG A 1 89 ? 0.274 -5.795 -9.026 1.00 94.19 89 ARG A C 1
ATOM 715 O O . ARG A 1 89 ? 1.277 -5.367 -9.606 1.00 94.19 89 ARG A O 1
ATOM 722 N N . VAL A 1 90 ? -0.155 -5.349 -7.851 1.00 94.56 90 VAL A N 1
ATOM 723 C CA . VAL A 1 90 ? 0.543 -4.360 -7.032 1.00 94.56 90 VAL A CA 1
ATOM 724 C C . VAL A 1 90 ? 0.627 -4.855 -5.595 1.00 94.56 90 VAL A C 1
ATOM 726 O O . VAL A 1 90 ? -0.356 -5.384 -5.074 1.00 94.56 90 VAL A O 1
ATOM 729 N N . ASP A 1 91 ? 1.746 -4.608 -4.924 1.00 94.69 91 ASP A N 1
ATOM 730 C CA . ASP A 1 91 ? 1.816 -4.657 -3.469 1.00 94.69 91 ASP A CA 1
ATOM 731 C C . ASP A 1 91 ? 2.419 -3.399 -2.846 1.00 94.69 91 ASP A C 1
ATOM 733 O O . ASP A 1 91 ? 3.204 -2.660 -3.446 1.00 94.69 91 ASP A O 1
ATOM 737 N N . ILE A 1 92 ? 1.985 -3.155 -1.611 1.00 94.81 92 ILE A N 1
ATOM 738 C CA . ILE A 1 92 ? 2.549 -2.158 -0.715 1.00 94.81 92 ILE A CA 1
ATOM 739 C C . ILE A 1 92 ? 2.970 -2.888 0.551 1.00 94.81 92 ILE A C 1
ATOM 741 O O . ILE A 1 92 ? 2.163 -3.567 1.184 1.00 94.81 92 ILE A O 1
ATOM 745 N N . CYS A 1 93 ? 4.226 -2.754 0.937 1.00 93.00 93 CYS A N 1
ATOM 746 C CA . CYS A 1 93 ? 4.762 -3.402 2.125 1.00 93.00 93 CYS A CA 1
ATOM 747 C C . CYS A 1 93 ? 5.694 -2.459 2.883 1.00 93.00 93 CYS A C 1
ATOM 749 O O . CYS A 1 93 ? 5.937 -1.329 2.463 1.00 93.00 93 CYS A O 1
ATOM 751 N N . HIS A 1 94 ? 6.199 -2.917 4.023 1.00 89.62 94 HIS A N 1
ATOM 752 C CA . HIS A 1 94 ? 7.364 -2.299 4.636 1.00 89.62 94 HIS A CA 1
ATOM 753 C C . HIS A 1 94 ? 8.611 -3.105 4.269 1.00 89.62 94 HIS A C 1
ATOM 755 O O . HIS A 1 94 ? 8.555 -4.334 4.162 1.00 89.62 94 HIS A O 1
ATOM 761 N N . ASP A 1 95 ? 9.725 -2.411 4.077 1.00 84.56 95 ASP A N 1
ATOM 762 C CA . ASP A 1 95 ? 11.030 -2.993 3.815 1.00 84.56 95 ASP A CA 1
ATOM 763 C C . ASP A 1 95 ? 11.491 -3.716 5.079 1.00 84.56 95 ASP A C 1
ATOM 765 O O . ASP A 1 95 ? 11.974 -3.119 6.044 1.00 84.56 95 ASP A O 1
ATOM 769 N N . ARG A 1 96 ? 11.262 -5.030 5.122 1.00 67.94 96 ARG A N 1
ATOM 770 C CA . ARG A 1 96 ? 11.841 -5.848 6.181 1.00 67.94 96 ARG A CA 1
ATOM 771 C C . ARG A 1 96 ? 13.338 -5.890 5.927 1.00 67.94 96 ARG A C 1
ATOM 773 O O . ARG A 1 96 ? 13.726 -6.308 4.835 1.00 67.94 96 ARG A O 1
ATOM 780 N N . PRO A 1 97 ? 14.185 -5.552 6.917 1.00 57.41 97 PRO A N 1
ATOM 781 C CA . PRO A 1 97 ? 15.602 -5.814 6.774 1.00 57.41 97 PRO A CA 1
ATOM 782 C C . PRO A 1 97 ? 15.746 -7.294 6.432 1.00 57.41 97 PRO A C 1
ATOM 784 O O . PRO A 1 97 ? 15.254 -8.157 7.166 1.00 57.41 97 PRO A O 1
ATOM 787 N N . HIS A 1 98 ? 16.368 -7.579 5.287 1.00 54.75 98 HIS A N 1
ATOM 788 C CA . HIS A 1 98 ? 16.795 -8.928 4.963 1.00 54.75 98 HIS A CA 1
ATOM 789 C C . HIS A 1 98 ? 17.602 -9.402 6.170 1.00 54.75 98 HIS A C 1
ATOM 791 O O . HIS A 1 98 ? 18.661 -8.843 6.463 1.00 54.75 98 HIS A O 1
ATOM 797 N N . GLY A 1 99 ? 17.052 -10.356 6.930 1.00 48.09 99 GLY A N 1
ATOM 798 C CA . GLY A 1 99 ? 17.754 -10.927 8.071 1.00 48.09 99 GLY A CA 1
ATOM 799 C C . GLY A 1 99 ? 19.156 -11.337 7.620 1.00 48.09 99 GLY A C 1
ATOM 800 O O . GLY A 1 99 ? 19.316 -11.720 6.453 1.00 48.09 99 GLY A O 1
ATOM 801 N N . PRO A 1 100 ? 20.182 -11.220 8.483 1.00 49.19 100 PRO A N 1
ATOM 802 C CA . PRO A 1 100 ? 21.521 -11.643 8.108 1.00 49.19 100 PRO A CA 1
ATOM 803 C C . PRO A 1 100 ? 21.418 -13.055 7.537 1.00 49.19 100 PRO A C 1
ATOM 805 O O . PRO A 1 100 ? 20.791 -13.916 8.158 1.00 49.19 100 PRO A O 1
ATOM 808 N N . LEU A 1 101 ? 21.967 -13.255 6.334 1.00 54.00 101 LEU A N 1
ATOM 809 C CA . LEU A 1 101 ? 22.058 -14.564 5.696 1.00 54.00 101 LEU A CA 1
ATOM 810 C C . LEU A 1 101 ? 22.718 -15.517 6.701 1.00 54.00 101 LEU A C 1
ATOM 812 O O . LEU A 1 101 ? 23.938 -15.514 6.854 1.00 54.00 101 LEU A O 1
ATOM 816 N N . SER A 1 102 ? 21.914 -16.280 7.442 1.00 51.06 102 SER A N 1
ATOM 817 C CA . SER A 1 102 ? 22.421 -17.293 8.357 1.00 51.06 102 SER A CA 1
ATOM 818 C C . SER A 1 102 ? 22.740 -18.507 7.515 1.00 51.06 102 SER A C 1
ATOM 820 O O . SER A 1 102 ? 21.874 -19.307 7.171 1.00 51.06 102 SER A O 1
ATOM 822 N N . PHE A 1 103 ? 24.006 -18.602 7.134 1.00 63.47 103 PHE A N 1
ATOM 823 C CA . PHE A 1 103 ? 24.587 -19.852 6.692 1.00 63.47 103 PHE A CA 1
ATOM 824 C C . PHE A 1 103 ? 24.899 -20.665 7.950 1.00 63.47 103 PHE A C 1
ATOM 826 O O . PHE A 1 103 ? 26.037 -20.672 8.414 1.00 63.47 103 PHE A O 1
ATOM 833 N N . ASP A 1 104 ? 23.889 -21.324 8.523 1.00 55.75 104 ASP A N 1
ATOM 834 C CA . ASP A 1 104 ? 24.135 -22.439 9.440 1.00 55.75 104 ASP A CA 1
ATOM 835 C C . ASP A 1 104 ? 24.760 -23.569 8.613 1.00 55.75 104 ASP A C 1
ATOM 837 O O . ASP A 1 104 ? 24.083 -24.426 8.042 1.00 55.75 104 ASP A O 1
ATOM 841 N N . LEU A 1 105 ? 26.082 -23.509 8.457 1.00 59.78 105 LEU A N 1
ATOM 842 C CA . LEU A 1 105 ? 26.860 -24.621 7.940 1.00 59.78 105 LEU A CA 1
ATOM 843 C C . LEU A 1 105 ? 26.832 -25.720 9.010 1.00 59.78 105 LEU A C 1
ATOM 845 O O . LEU A 1 105 ? 27.223 -25.447 10.146 1.00 59.78 105 LEU A O 1
ATOM 849 N N . PRO A 1 106 ? 26.401 -26.953 8.688 1.00 59.00 106 PRO A N 1
ATOM 850 C CA . PRO A 1 106 ? 26.499 -28.049 9.635 1.00 59.00 106 PRO A CA 1
ATOM 851 C C . PRO A 1 106 ? 27.976 -28.290 9.953 1.00 59.00 106 PRO A C 1
ATOM 853 O O . PRO A 1 106 ? 28.774 -28.603 9.066 1.00 59.00 106 PRO A O 1
ATOM 856 N N . THR A 1 107 ? 28.344 -28.124 11.220 1.00 53.41 107 THR A N 1
ATOM 857 C CA . THR A 1 107 ? 29.617 -28.601 11.752 1.00 53.41 107 THR A CA 1
ATOM 858 C C . THR A 1 107 ? 29.617 -30.126 11.660 1.00 53.41 107 THR A C 1
ATOM 860 O O . THR A 1 107 ? 28.786 -30.784 12.288 1.00 53.41 107 THR A O 1
ATOM 863 N N . LEU A 1 108 ? 30.509 -30.664 10.824 1.00 61.38 108 LEU A N 1
ATOM 864 C CA . LEU A 1 108 ? 30.836 -32.092 10.767 1.00 61.38 108 LEU A CA 1
ATOM 865 C C . LEU A 1 108 ? 31.652 -32.515 11.991 1.00 61.38 108 LEU A C 1
ATOM 867 O O . LEU A 1 108 ? 32.502 -31.707 12.433 1.00 61.38 108 LEU A O 1
#

Secondary structure (DSSP, 8-state):
-PPEEPPSSPPBTB-TTTGGGHHHHHHHHHTT--BTTTTSTTSEEE-TT--EEEEESSPP-HHHHHHHEE--TTEEEPTTS-EEETTTTEEEEE--------------

Organism: NCBI:txid1411120

pLDDT: mean 85.19, std 13.35, range [48.09, 96.56]

Sequence (108 aa):
MYKIQLAAQGAPGHDPRTSHLRPVIEYLLVQGNRPAQWWHEDGWRSDPGGELHYAFTEPIDAAQLREHFAFPDSIQVQDDGSIRDSLNRVDICHDRPHGPLSFDLPTL